Protein AF-A0A381V0P4-F1 (afdb_monomer)

Foldseek 3Di:
DDDDPLLVVLLVLLVVLPVDDDDDAQWKKFQQPQQPPDAAPHDGRIHGCHDPVVVQVRQVHPVSPSVGMTTRDDLVRLVVVCVVVVPDPVLLVVLVVVCVVVVHDSSSSSSVSSSVSSVVVVVVD

Sequence (125 aa):
VRFSESEINTVMKLRAAGLNWKPEPGQYVFDINGIMRAGSPFQAGIFLIHSTNTFEVMVGGLDELIENFVWLPTWEDCRSWLRNESASEDQVMEAWRSGESQGLSDRQVLYELMLKILEGRAAAE

Organism: NCBI:txid408172

Structure (mmCIF, N/CA/C/O backbone):
data_AF-A0A381V0P4-F1
#
_entry.id   AF-A0A381V0P4-F1
#
loop_
_atom_site.group_PDB
_atom_site.id
_atom_site.type_symbol
_atom_site.label_atom_id
_atom_site.label_alt_id
_atom_site.label_comp_id
_atom_site.label_asym_id
_atom_site.label_entity_id
_atom_site.label_seq_id
_atom_site.pdbx_PDB_ins_code
_atom_site.Cartn_x
_atom_site.Cartn_y
_atom_site.Cartn_z
_atom_site.occupancy
_atom_site.B_iso_or_equiv
_atom_site.auth_seq_id
_atom_site.auth_comp_id
_atom_site.auth_asym_id
_atom_site.auth_atom_id
_atom_site.pdbx_PDB_model_num
ATOM 1 N N . VAL A 1 1 ? 9.978 9.822 0.392 1.00 80.44 1 VAL A N 1
ATOM 2 C CA . VAL A 1 1 ? 9.227 8.895 1.272 1.00 80.44 1 VAL A CA 1
ATOM 3 C C . VAL A 1 1 ? 10.042 7.616 1.422 1.00 80.44 1 VAL A C 1
ATOM 5 O O . VAL A 1 1 ? 10.653 7.214 0.441 1.00 80.44 1 VAL A O 1
ATOM 8 N N . ARG A 1 2 ? 10.117 7.021 2.619 1.00 90.44 2 ARG A N 1
ATOM 9 C CA . ARG A 1 2 ? 10.695 5.680 2.841 1.00 90.44 2 ARG A CA 1
ATOM 10 C C . ARG A 1 2 ? 9.626 4.751 3.396 1.00 90.44 2 ARG A C 1
ATOM 12 O O . ARG A 1 2 ? 8.730 5.237 4.088 1.00 90.44 2 ARG A O 1
ATOM 19 N N . PHE A 1 3 ? 9.741 3.461 3.103 1.00 93.94 3 PHE A N 1
ATOM 20 C CA . PHE A 1 3 ? 8.841 2.421 3.594 1.00 93.94 3 PHE A CA 1
ATOM 21 C C . PHE A 1 3 ? 9.653 1.396 4.382 1.00 93.94 3 PHE A C 1
ATOM 23 O O . PHE A 1 3 ? 10.700 0.928 3.935 1.00 93.94 3 PHE A O 1
ATOM 30 N N . SER A 1 4 ? 9.197 1.091 5.587 1.00 94.75 4 SER A N 1
ATOM 31 C CA . SER A 1 4 ? 9.769 0.039 6.419 1.00 94.75 4 SER A CA 1
ATOM 32 C C . SER A 1 4 ? 9.447 -1.342 5.850 1.00 94.75 4 SER A C 1
ATOM 34 O O . SER A 1 4 ? 8.514 -1.515 5.068 1.00 94.75 4 SER A O 1
ATOM 36 N N . GLU A 1 5 ? 10.211 -2.348 6.268 1.00 94.44 5 GLU A N 1
ATOM 37 C CA . GLU A 1 5 ? 9.964 -3.736 5.870 1.00 94.44 5 GLU A CA 1
ATOM 38 C C . GLU A 1 5 ? 8.591 -4.235 6.346 1.00 94.44 5 GLU A C 1
ATOM 40 O O . GLU A 1 5 ? 7.896 -4.920 5.602 1.00 94.44 5 GLU A O 1
ATOM 45 N N . SER A 1 6 ? 8.153 -3.826 7.545 1.00 95.56 6 SER A N 1
ATOM 46 C CA . SER A 1 6 ? 6.806 -4.129 8.051 1.00 95.56 6 SER A CA 1
ATOM 47 C C . SER A 1 6 ? 5.717 -3.583 7.126 1.00 95.56 6 SER A C 1
ATOM 49 O O . SER A 1 6 ? 4.773 -4.294 6.797 1.00 95.56 6 SER A O 1
ATOM 51 N N . GLU A 1 7 ? 5.880 -2.346 6.652 1.00 96.44 7 GLU A N 1
ATOM 52 C CA . GLU A 1 7 ? 4.919 -1.711 5.749 1.00 96.44 7 GLU A CA 1
ATOM 53 C C . GLU A 1 7 ? 4.864 -2.440 4.403 1.00 96.44 7 GLU A C 1
ATO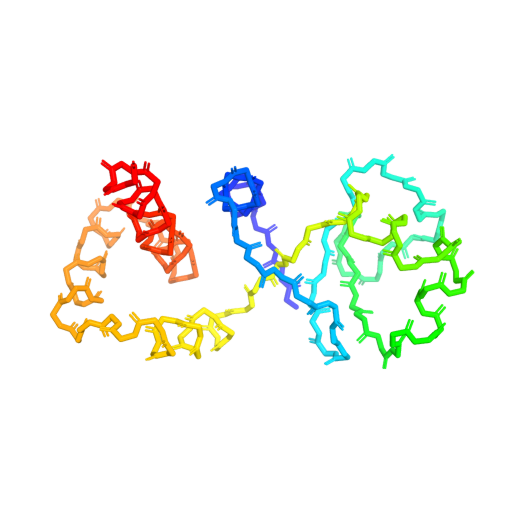M 55 O O . GLU A 1 7 ? 3.775 -2.685 3.887 1.00 96.44 7 GLU A O 1
ATOM 60 N N . ILE A 1 8 ? 6.023 -2.838 3.864 1.00 95.81 8 ILE A N 1
ATOM 61 C CA . ILE A 1 8 ? 6.111 -3.638 2.633 1.00 95.81 8 ILE A CA 1
ATOM 62 C C . ILE A 1 8 ? 5.425 -4.998 2.832 1.00 95.81 8 ILE A C 1
ATOM 64 O O . ILE A 1 8 ? 4.616 -5.411 2.007 1.00 95.81 8 ILE A O 1
ATOM 68 N N . ASN A 1 9 ? 5.675 -5.676 3.951 1.00 96.50 9 ASN A N 1
ATOM 69 C CA . ASN A 1 9 ? 5.038 -6.957 4.250 1.00 96.50 9 ASN A CA 1
ATOM 70 C C . ASN A 1 9 ? 3.512 -6.834 4.367 1.00 96.50 9 ASN A C 1
ATOM 72 O O . ASN A 1 9 ? 2.794 -7.701 3.868 1.00 96.50 9 ASN A O 1
ATOM 76 N N . THR A 1 10 ? 2.988 -5.767 4.977 1.00 97.31 10 THR A N 1
ATOM 77 C CA . THR A 1 10 ? 1.534 -5.575 5.065 1.00 97.31 10 THR A CA 1
ATOM 78 C C . THR A 1 10 ? 0.912 -5.257 3.707 1.00 97.31 10 THR A C 1
ATOM 80 O O . THR A 1 10 ? -0.140 -5.816 3.408 1.00 97.31 10 THR A O 1
ATOM 83 N N . VAL A 1 11 ? 1.544 -4.472 2.822 1.00 96.38 11 VAL A N 1
ATOM 84 C CA . VAL A 1 11 ? 0.974 -4.273 1.469 1.00 96.38 11 VAL A CA 1
ATOM 85 C C . VAL A 1 11 ? 0.963 -5.545 0.626 1.00 96.38 11 VAL A C 1
ATOM 87 O O . VAL A 1 11 ? 0.040 -5.731 -0.164 1.00 96.38 11 VAL A O 1
ATOM 90 N N . MET A 1 12 ? 1.907 -6.467 0.832 1.00 96.44 12 MET A N 1
ATOM 91 C CA . MET A 1 12 ? 1.828 -7.793 0.207 1.00 96.44 12 MET A CA 1
ATOM 92 C C . MET A 1 12 ? 0.581 -8.552 0.664 1.00 96.44 12 MET A C 1
ATOM 94 O O . MET A 1 12 ? -0.106 -9.161 -0.155 1.00 96.44 12 MET A O 1
ATOM 98 N N . LYS A 1 13 ? 0.249 -8.477 1.960 1.00 96.94 13 LYS A N 1
ATOM 99 C CA . LYS A 1 13 ? -0.991 -9.057 2.495 1.00 96.94 13 LYS A CA 1
ATOM 100 C C . LYS A 1 13 ? -2.224 -8.354 1.939 1.00 96.94 13 LYS A C 1
ATOM 102 O O . LYS A 1 13 ? -3.168 -9.033 1.565 1.00 96.94 13 LYS A O 1
ATOM 107 N N . LEU A 1 14 ? -2.203 -7.024 1.814 1.00 96.62 14 LEU A N 1
ATOM 108 C CA . LEU A 1 14 ? -3.292 -6.261 1.194 1.00 96.62 14 LEU A CA 1
ATOM 109 C C . LEU A 1 14 ? -3.549 -6.720 -0.245 1.00 96.62 14 LEU A C 1
ATOM 111 O O . LEU A 1 14 ? -4.695 -6.957 -0.620 1.00 96.62 14 LEU A O 1
ATOM 115 N N . ARG A 1 15 ? -2.486 -6.897 -1.040 1.00 94.56 15 ARG A N 1
ATOM 116 C CA . ARG A 1 15 ? -2.588 -7.445 -2.397 1.00 94.56 15 ARG A CA 1
ATOM 117 C C . ARG A 1 15 ? -3.211 -8.842 -2.386 1.00 94.56 15 ARG A C 1
ATOM 119 O O . ARG A 1 15 ? -4.126 -9.096 -3.161 1.00 94.56 15 ARG A O 1
ATOM 126 N N . ALA A 1 16 ? -2.743 -9.725 -1.504 1.00 93.94 16 ALA A N 1
ATOM 127 C CA . ALA A 1 16 ? -3.282 -11.079 -1.371 1.00 93.94 16 ALA A CA 1
ATOM 128 C C . ALA A 1 16 ? -4.753 -11.097 -0.912 1.00 93.94 16 ALA A C 1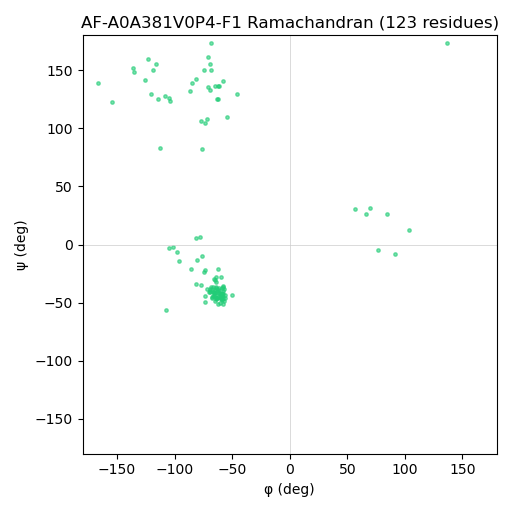
ATOM 130 O O . ALA A 1 16 ? -5.514 -11.956 -1.345 1.00 93.94 16 ALA A O 1
ATOM 131 N N . ALA A 1 17 ? -5.164 -10.123 -0.097 1.00 94.88 17 ALA A N 1
ATOM 132 C CA . ALA A 1 17 ? -6.542 -9.919 0.347 1.00 94.88 17 ALA A CA 1
ATOM 133 C C . ALA A 1 17 ? -7.438 -9.249 -0.716 1.00 94.88 17 ALA A C 1
ATOM 135 O O . ALA A 1 17 ? -8.582 -8.906 -0.433 1.00 94.88 17 ALA A O 1
ATOM 136 N N . GLY A 1 18 ? -6.933 -9.046 -1.938 1.00 92.81 18 GLY A N 1
ATOM 137 C CA . GLY A 1 18 ? -7.721 -8.528 -3.053 1.00 92.81 18 GLY A CA 1
ATOM 138 C C . GLY A 1 18 ? -7.826 -7.005 -3.102 1.00 92.81 18 GLY A C 1
ATOM 139 O O . GLY A 1 18 ? -8.793 -6.487 -3.662 1.00 92.81 18 GLY A O 1
ATOM 140 N N . LEU A 1 19 ? -6.854 -6.266 -2.546 1.00 93.44 19 LEU A N 1
ATOM 141 C CA . LEU A 1 19 ? -6.785 -4.814 -2.733 1.00 93.44 19 LEU A CA 1
ATOM 142 C C . LEU A 1 19 ? -6.788 -4.485 -4.234 1.00 93.44 19 LEU A C 1
ATOM 144 O O . LEU A 1 19 ? -5.810 -4.726 -4.942 1.00 93.44 19 LEU A O 1
ATOM 148 N N . ASN A 1 20 ? -7.894 -3.911 -4.706 1.00 88.31 20 ASN A N 1
ATOM 149 C CA . ASN A 1 20 ? -8.086 -3.562 -6.109 1.00 88.31 20 ASN A CA 1
ATOM 150 C C . ASN A 1 20 ? -7.298 -2.294 -6.464 1.00 88.31 20 ASN A C 1
ATOM 152 O O . ASN A 1 20 ? -7.829 -1.181 -6.455 1.00 88.31 20 ASN A O 1
ATOM 156 N N . TRP A 1 21 ? -6.009 -2.469 -6.730 1.00 91.75 21 TRP A N 1
ATOM 157 C CA . TRP A 1 21 ? -5.117 -1.399 -7.147 1.00 91.75 21 TRP A CA 1
ATOM 158 C C . TRP A 1 21 ? -5.163 -1.194 -8.664 1.00 91.75 21 TRP A C 1
ATOM 160 O O . TRP A 1 21 ? -5.034 -2.137 -9.441 1.00 91.75 21 TRP A O 1
ATOM 170 N N . LYS A 1 22 ? -5.296 0.069 -9.079 1.00 91.44 22 LYS A N 1
ATOM 171 C CA . LYS A 1 22 ? -5.096 0.510 -10.460 1.00 91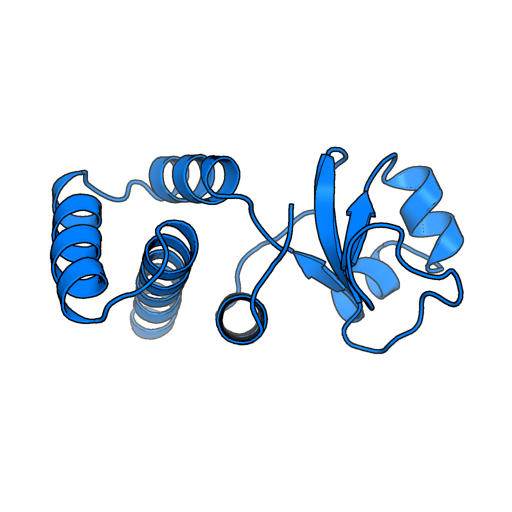.44 22 LYS A CA 1
ATOM 172 C C . LYS A 1 22 ? -3.880 1.443 -10.510 1.00 91.44 22 LYS A C 1
ATOM 174 O O . LYS A 1 22 ? -3.876 2.421 -9.760 1.00 91.44 22 LYS A O 1
ATOM 179 N N . PRO A 1 23 ? -2.874 1.161 -11.356 1.00 92.50 23 PRO A N 1
ATOM 180 C CA . PRO A 1 23 ? -1.695 2.003 -11.491 1.00 92.50 23 PRO A CA 1
ATOM 181 C C . PRO A 1 23 ? -2.061 3.400 -11.987 1.00 92.50 23 PRO A C 1
ATOM 183 O O . PRO A 1 23 ? -2.665 3.552 -13.048 1.00 92.50 23 PRO A O 1
ATOM 186 N N . GLU A 1 24 ? -1.654 4.423 -11.241 1.00 93.56 24 GLU A N 1
ATOM 187 C CA . GLU A 1 24 ? -1.866 5.828 -11.587 1.00 93.56 24 GLU A CA 1
ATOM 188 C C . GLU A 1 24 ? -0.595 6.658 -11.346 1.00 93.56 24 GLU A C 1
ATOM 190 O O . GLU A 1 24 ? 0.214 6.327 -10.470 1.00 93.56 24 GLU A O 1
ATOM 195 N N . PRO A 1 25 ? -0.392 7.758 -12.098 1.00 93.88 25 PRO A N 1
ATOM 196 C CA . PRO A 1 25 ? 0.717 8.665 -11.844 1.00 93.88 25 PRO A CA 1
ATOM 197 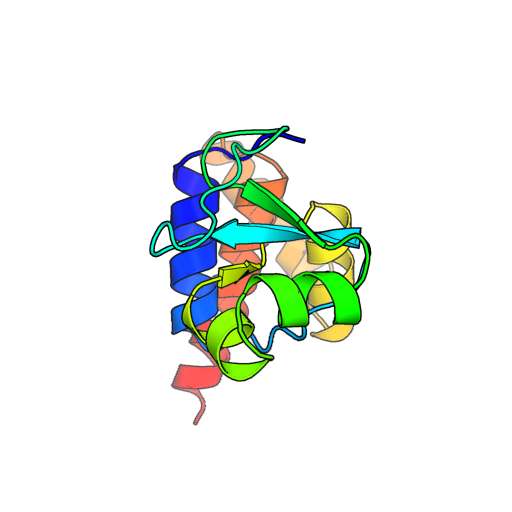C C . PRO A 1 25 ? 0.685 9.230 -10.417 1.00 93.88 25 PRO A C 1
ATOM 199 O O . PRO A 1 25 ? -0.368 9.585 -9.899 1.00 93.88 25 PRO A O 1
ATOM 202 N N . GLY A 1 26 ? 1.856 9.350 -9.794 1.00 93.44 26 GLY A N 1
ATOM 203 C CA . GLY A 1 26 ? 2.017 9.826 -8.418 1.00 93.44 26 GLY A CA 1
ATOM 204 C C . GLY A 1 26 ? 2.009 8.724 -7.356 1.00 93.44 26 GLY A C 1
ATOM 205 O O . GLY A 1 26 ? 2.345 9.001 -6.208 1.00 93.44 26 GLY A O 1
ATOM 206 N N . GLN A 1 27 ? 1.704 7.476 -7.720 1.00 95.31 27 GLN A N 1
ATOM 207 C CA . GLN A 1 27 ? 1.713 6.351 -6.786 1.00 95.31 27 GLN A CA 1
ATOM 208 C C . GLN A 1 27 ? 3.108 5.740 -6.626 1.00 95.31 27 GLN A C 1
ATOM 210 O O . GLN A 1 27 ? 3.839 5.537 -7.603 1.00 95.31 27 GLN A O 1
ATOM 215 N N . TYR A 1 28 ? 3.460 5.393 -5.387 1.00 95.75 28 TYR A N 1
ATOM 216 C CA . TYR A 1 28 ? 4.629 4.565 -5.109 1.00 95.75 28 TYR A CA 1
ATOM 217 C C . TYR A 1 28 ? 4.295 3.090 -5.314 1.00 95.75 28 TYR A C 1
ATOM 219 O O . TYR A 1 28 ? 3.209 2.636 -4.957 1.00 95.75 28 TYR A O 1
ATOM 227 N N . VAL A 1 29 ? 5.246 2.335 -5.852 1.00 95.25 29 VAL A N 1
ATOM 228 C CA . VAL A 1 29 ? 5.123 0.894 -6.074 1.00 95.25 29 VAL A CA 1
ATOM 229 C C . VAL A 1 29 ? 6.381 0.170 -5.630 1.00 95.25 29 VAL A C 1
ATOM 231 O O . VAL A 1 29 ? 7.479 0.720 -5.721 1.00 95.25 29 VAL A O 1
ATOM 234 N N . PHE A 1 30 ? 6.226 -1.060 -5.159 1.00 95.38 30 PHE A N 1
ATOM 235 C CA . PHE A 1 30 ? 7.326 -1.970 -4.873 1.00 95.38 30 PHE A CA 1
ATOM 236 C C . PHE A 1 30 ? 7.411 -3.033 -5.965 1.00 95.38 30 PHE A C 1
ATOM 238 O O . PHE A 1 30 ? 6.419 -3.701 -6.246 1.00 95.38 30 PHE A O 1
ATOM 245 N N . ASP A 1 31 ? 8.587 -3.164 -6.568 1.00 94.56 31 ASP A N 1
ATOM 246 C CA . ASP A 1 31 ? 8.950 -4.232 -7.493 1.00 94.56 31 ASP A CA 1
ATOM 247 C C . ASP A 1 31 ? 9.253 -5.504 -6.704 1.00 94.56 31 ASP A C 1
ATOM 249 O O . ASP A 1 31 ? 10.279 -5.618 -6.031 1.00 94.56 31 ASP A O 1
ATOM 253 N N . ILE A 1 32 ? 8.329 -6.451 -6.773 1.00 93.44 32 ILE A N 1
ATOM 254 C CA . ILE A 1 32 ? 8.340 -7.668 -5.965 1.00 93.44 32 ILE A CA 1
ATOM 255 C C . ILE A 1 32 ? 9.345 -8.677 -6.515 1.00 93.44 32 ILE A C 1
ATOM 257 O O . ILE A 1 32 ? 9.976 -9.407 -5.752 1.00 93.44 32 ILE A O 1
ATOM 261 N N . ASN A 1 33 ? 9.491 -8.704 -7.840 1.00 90.69 33 ASN A N 1
ATOM 262 C CA . ASN A 1 33 ? 10.292 -9.693 -8.557 1.00 90.69 33 ASN A CA 1
ATOM 263 C C . ASN A 1 33 ? 11.626 -9.124 -9.067 1.00 90.69 33 ASN A C 1
ATOM 265 O O . ASN A 1 33 ? 12.438 -9.864 -9.622 1.00 90.69 33 ASN A O 1
ATOM 269 N N . GLY A 1 34 ? 11.882 -7.829 -8.864 1.00 90.00 34 GLY A N 1
ATOM 270 C CA . GLY A 1 34 ? 13.127 -7.17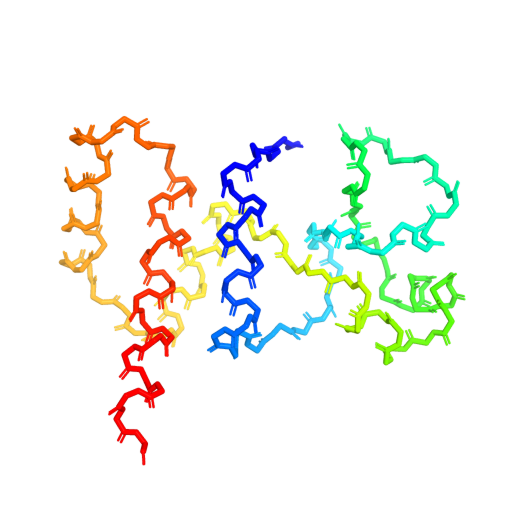0 -9.256 1.00 90.00 34 GLY A CA 1
ATOM 271 C C . GLY A 1 34 ? 13.286 -7.041 -10.772 1.00 90.00 34 GLY A C 1
ATOM 272 O O . GLY A 1 34 ? 14.408 -7.108 -11.281 1.00 90.00 34 GLY A O 1
ATOM 273 N N . ILE A 1 35 ? 12.181 -6.908 -11.508 1.00 89.38 35 ILE A N 1
ATOM 274 C CA . ILE A 1 35 ? 12.205 -6.822 -12.973 1.00 89.38 35 ILE A CA 1
ATOM 275 C C . ILE A 1 35 ? 12.708 -5.458 -13.472 1.00 89.38 35 ILE A C 1
ATOM 277 O O . ILE A 1 35 ? 13.267 -5.363 -14.571 1.00 89.38 35 ILE A O 1
ATOM 281 N N . MET A 1 36 ? 12.592 -4.405 -12.656 1.00 84.75 36 MET A N 1
ATOM 282 C CA . MET A 1 36 ? 13.202 -3.104 -12.916 1.00 84.75 36 MET A CA 1
ATOM 283 C C . MET A 1 36 ? 14.717 -3.184 -12.730 1.00 84.75 36 MET A C 1
ATOM 285 O O . MET A 1 36 ? 15.253 -3.206 -11.625 1.00 84.75 36 MET A O 1
ATOM 289 N N . ARG A 1 37 ? 15.434 -3.134 -13.854 1.00 77.81 37 ARG A N 1
ATOM 290 C CA . ARG A 1 37 ? 16.906 -3.091 -13.864 1.00 77.81 37 ARG A CA 1
ATOM 291 C C . ARG A 1 37 ? 17.475 -1.738 -13.440 1.00 77.81 37 ARG A C 1
ATOM 293 O O . ARG A 1 37 ? 18.642 -1.656 -13.062 1.00 77.81 37 ARG A O 1
ATOM 300 N N . ALA A 1 38 ? 16.685 -0.671 -13.553 1.00 78.25 38 ALA A N 1
ATOM 301 C CA . ALA A 1 38 ? 17.094 0.654 -13.114 1.00 78.25 38 ALA A CA 1
ATOM 302 C C . ALA A 1 38 ? 17.140 0.706 -11.581 1.00 78.25 38 ALA A C 1
ATOM 304 O O . ALA A 1 38 ? 16.223 0.246 -10.904 1.00 78.25 38 ALA A O 1
ATOM 305 N N . GLY A 1 39 ? 18.199 1.295 -11.022 1.00 75.75 39 GLY A N 1
ATOM 306 C CA . GLY A 1 39 ? 18.275 1.520 -9.580 1.00 75.75 39 GLY A CA 1
ATOM 307 C C . GLY A 1 39 ? 17.156 2.454 -9.112 1.00 75.75 39 GLY A C 1
ATOM 308 O O . GLY A 1 39 ? 16.886 3.472 -9.750 1.00 75.75 39 GLY A O 1
ATOM 309 N N . SER A 1 40 ? 16.517 2.125 -7.988 1.00 81.69 40 SER A N 1
ATOM 310 C CA . SER A 1 40 ? 15.517 3.015 -7.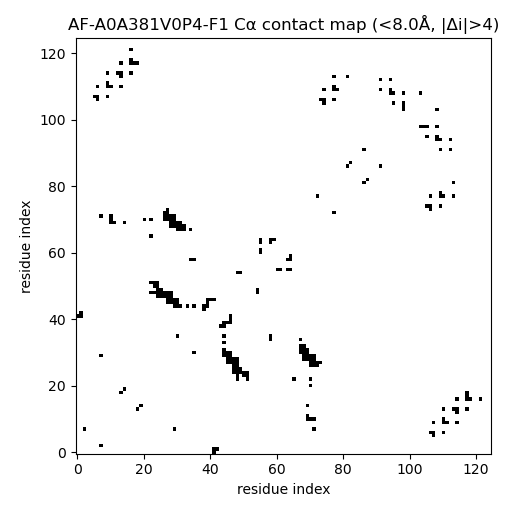398 1.00 81.69 40 SER A CA 1
ATOM 311 C C . SER A 1 40 ? 16.170 4.287 -6.834 1.00 81.69 40 SER A C 1
ATOM 313 O O . SER A 1 40 ? 17.124 4.185 -6.056 1.00 81.69 40 SER A O 1
ATOM 315 N N . PRO A 1 41 ? 15.615 5.479 -7.125 1.00 80.62 41 PRO A N 1
ATOM 316 C CA . PRO A 1 41 ? 16.091 6.735 -6.553 1.00 80.62 41 PRO A CA 1
ATOM 317 C C . PRO A 1 41 ? 15.660 6.955 -5.089 1.00 80.62 41 PRO A C 1
ATOM 319 O O . PRO A 1 41 ? 16.133 7.898 -4.458 1.00 80.62 41 PRO A O 1
ATOM 322 N N . PHE A 1 42 ? 14.763 6.127 -4.535 1.00 80.88 42 PHE A N 1
ATOM 323 C CA . PHE A 1 42 ? 14.197 6.313 -3.189 1.00 80.88 42 PHE A CA 1
ATOM 324 C C . PHE A 1 42 ? 14.737 5.293 -2.180 1.00 80.88 42 PHE A C 1
ATOM 326 O O . PHE A 1 42 ? 15.244 5.651 -1.113 1.00 80.88 42 PHE A O 1
ATOM 333 N N . GLN A 1 43 ? 14.570 4.016 -2.514 1.00 89.38 43 GLN A N 1
ATOM 334 C CA . GLN A 1 43 ? 14.859 2.839 -1.701 1.00 89.38 43 GLN A CA 1
ATOM 335 C C . GLN A 1 43 ? 14.815 1.631 -2.637 1.00 89.38 43 GLN A C 1
ATOM 337 O O . GLN A 1 43 ? 13.933 1.568 -3.485 1.00 89.38 43 GLN A O 1
ATOM 342 N N . ALA A 1 44 ? 15.734 0.675 -2.490 1.00 89.12 44 ALA A N 1
ATOM 343 C CA . ALA A 1 44 ? 15.810 -0.492 -3.371 1.00 89.12 44 ALA A CA 1
ATOM 344 C C . ALA A 1 44 ? 14.429 -1.137 -3.620 1.00 89.12 44 ALA A C 1
ATOM 346 O O . ALA A 1 44 ? 13.679 -1.380 -2.675 1.00 89.12 44 ALA A O 1
ATOM 347 N N . GLY A 1 45 ? 14.096 -1.357 -4.896 1.00 91.75 45 GLY A N 1
ATOM 348 C CA . GLY A 1 45 ? 12.816 -1.926 -5.330 1.00 91.75 45 GLY A CA 1
ATOM 349 C C . GLY A 1 45 ? 11.612 -0.976 -5.299 1.00 91.75 45 GLY A C 1
ATOM 350 O O . GLY A 1 45 ? 10.548 -1.370 -5.747 1.00 91.75 45 GLY A O 1
ATOM 351 N N . ILE A 1 46 ? 11.730 0.263 -4.809 1.00 93.94 46 ILE A N 1
ATOM 352 C CA . ILE A 1 46 ? 10.590 1.191 -4.702 1.00 93.94 46 ILE A CA 1
ATOM 353 C C . ILE A 1 46 ? 10.641 2.251 -5.796 1.00 93.94 46 ILE A C 1
ATOM 355 O O . ILE A 1 46 ? 11.596 3.017 -5.872 1.00 93.94 46 ILE A O 1
ATOM 359 N N . PHE A 1 47 ? 9.597 2.374 -6.603 1.00 93.75 47 PHE A N 1
ATOM 360 C CA . PHE A 1 47 ? 9.532 3.325 -7.711 1.00 93.75 47 PHE A CA 1
ATOM 361 C C . PHE A 1 47 ? 8.325 4.249 -7.574 1.00 93.75 47 PHE A C 1
ATOM 363 O O . PHE A 1 47 ? 7.376 3.948 -6.857 1.00 93.75 47 PHE A O 1
ATOM 370 N N . LEU A 1 48 ? 8.378 5.394 -8.253 1.00 93.25 48 LEU A N 1
ATOM 371 C CA . LEU A 1 48 ? 7.252 6.311 -8.395 1.00 93.25 48 LEU A CA 1
ATOM 372 C C . LEU A 1 48 ? 6.752 6.223 -9.836 1.00 93.25 48 LEU A C 1
ATOM 374 O O . LEU A 1 48 ? 7.541 6.378 -10.774 1.00 93.25 48 LEU A O 1
ATOM 378 N N . ILE A 1 49 ? 5.455 6.000 -10.023 1.00 92.81 49 ILE A N 1
ATOM 379 C CA . ILE A 1 49 ? 4.850 6.040 -11.353 1.00 92.81 49 ILE A CA 1
ATOM 380 C C . ILE A 1 49 ? 4.770 7.507 -11.779 1.00 92.81 49 ILE A C 1
ATOM 382 O O . ILE A 1 49 ? 3.932 8.263 -11.303 1.00 92.81 49 ILE A O 1
ATOM 386 N N . HIS A 1 50 ? 5.652 7.940 -12.676 1.00 89.62 50 HIS A N 1
ATOM 387 C CA . HIS A 1 50 ? 5.603 9.302 -13.228 1.00 89.62 50 HIS A CA 1
ATOM 388 C C . HIS A 1 50 ? 4.589 9.440 -14.370 1.00 89.62 50 HIS A C 1
ATOM 390 O O . HIS A 1 50 ? 3.975 10.486 -14.549 1.00 89.62 50 HIS A O 1
ATOM 396 N N . SER A 1 51 ? 4.441 8.379 -15.155 1.00 89.62 51 SER A N 1
ATOM 397 C CA . SER A 1 51 ? 3.527 8.263 -16.286 1.00 89.62 51 SER A CA 1
ATOM 398 C C . SER A 1 51 ? 3.241 6.782 -16.453 1.00 89.62 51 SER A C 1
ATOM 400 O O . SER A 1 51 ? 4.191 6.013 -16.609 1.00 89.62 51 SER A O 1
ATOM 402 N N . THR A 1 52 ? 1.971 6.382 -16.402 1.00 85.81 52 THR A N 1
ATOM 403 C CA . THR A 1 52 ? 1.570 4.978 -16.571 1.00 85.81 52 THR A CA 1
ATOM 404 C C . THR A 1 52 ? 2.062 4.449 -17.908 1.00 85.81 52 THR A C 1
ATOM 406 O O . THR A 1 52 ? 2.817 3.490 -17.913 1.00 85.81 52 THR A O 1
ATOM 409 N N . ASN A 1 53 ? 1.832 5.182 -19.000 1.00 87.06 53 ASN A N 1
ATOM 410 C CA . ASN A 1 53 ? 2.265 4.774 -20.337 1.00 87.06 53 ASN A CA 1
ATOM 411 C C . ASN A 1 53 ? 3.781 4.520 -20.427 1.00 87.06 53 ASN A C 1
ATOM 413 O O . ASN A 1 53 ? 4.225 3.536 -21.011 1.00 87.06 53 ASN A O 1
ATOM 417 N N . THR A 1 54 ? 4.603 5.391 -19.831 1.00 85.31 54 THR A N 1
ATOM 418 C CA . THR A 1 54 ? 6.061 5.184 -19.818 1.00 85.31 54 THR A CA 1
ATOM 419 C C . THR A 1 54 ? 6.441 3.995 -18.940 1.00 85.31 54 THR A C 1
ATOM 421 O O . THR A 1 54 ? 7.326 3.224 -19.300 1.00 85.31 54 THR A O 1
ATOM 424 N N . PHE A 1 55 ? 5.784 3.845 -17.789 1.00 84.56 55 PHE A N 1
ATOM 425 C CA . PHE A 1 55 ? 6.048 2.765 -16.844 1.00 84.56 55 PHE A CA 1
ATOM 426 C C . PHE A 1 55 ? 5.660 1.399 -17.423 1.00 84.56 55 PHE A C 1
ATOM 428 O O . PHE A 1 55 ? 6.457 0.470 -17.372 1.00 84.56 55 PHE A O 1
ATOM 435 N N . GLU A 1 56 ? 4.498 1.308 -18.066 1.00 86.81 56 GLU A N 1
ATOM 436 C CA . GLU A 1 56 ? 4.008 0.130 -18.783 1.00 86.81 56 GLU A CA 1
ATOM 437 C C . GLU A 1 56 ? 4.969 -0.275 -19.904 1.00 86.81 56 GLU A C 1
ATOM 439 O O . GLU A 1 56 ? 5.359 -1.436 -19.981 1.00 86.81 56 GLU A O 1
ATOM 444 N N . VAL A 1 57 ? 5.435 0.673 -20.729 1.00 87.69 57 VAL A N 1
ATOM 445 C CA . VAL A 1 57 ? 6.424 0.386 -21.788 1.00 87.69 57 VAL A CA 1
ATOM 446 C C . VAL A 1 57 ? 7.742 -0.138 -21.212 1.00 87.69 57 VAL A C 1
ATOM 448 O O . VAL A 1 57 ? 8.342 -1.038 -21.794 1.00 87.69 57 VAL A O 1
ATOM 451 N N . MET A 1 58 ? 8.204 0.400 -20.078 1.00 85.88 58 MET A N 1
ATOM 452 C CA . MET A 1 58 ? 9.435 -0.068 -19.426 1.00 85.88 58 MET A CA 1
ATOM 453 C C . MET A 1 58 ? 9.301 -1.479 -18.848 1.00 85.88 58 MET A C 1
ATOM 455 O O . MET A 1 58 ? 10.267 -2.238 -18.873 1.00 85.88 58 MET A O 1
ATOM 459 N N . VAL A 1 59 ? 8.126 -1.804 -18.311 1.00 87.44 59 VAL A N 1
ATOM 460 C CA . VAL A 1 59 ? 7.844 -3.073 -17.629 1.00 87.44 59 VAL A CA 1
ATOM 461 C C . VAL A 1 59 ? 7.421 -4.175 -18.608 1.00 87.44 59 VAL A C 1
ATOM 463 O O . VAL A 1 59 ? 7.606 -5.350 -18.315 1.00 87.44 59 VAL A O 1
ATOM 466 N N . GLY A 1 60 ? 6.944 -3.813 -19.802 1.00 89.00 60 GLY A N 1
ATOM 467 C CA . GLY A 1 60 ? 6.522 -4.761 -20.838 1.00 89.00 60 GLY A CA 1
ATOM 468 C C . GLY A 1 60 ? 5.006 -4.918 -20.972 1.00 89.00 60 GLY A C 1
ATOM 469 O O . GLY A 1 60 ? 4.556 -5.819 -21.673 1.00 89.00 60 GLY A O 1
ATOM 470 N N . GLY A 1 61 ? 4.221 -4.035 -20.351 1.00 90.19 61 GLY A N 1
ATOM 471 C CA . GLY A 1 61 ? 2.761 -4.015 -20.424 1.00 90.19 61 GLY A CA 1
ATOM 472 C C . GLY A 1 61 ? 2.089 -3.765 -19.074 1.00 90.19 61 GLY A C 1
ATOM 473 O O . GLY A 1 61 ? 2.746 -3.711 -18.033 1.00 90.19 61 GLY A O 1
ATOM 474 N N . LEU A 1 62 ? 0.763 -3.608 -19.106 1.00 88.88 62 LEU A N 1
ATOM 475 C CA . LEU A 1 62 ? -0.055 -3.429 -17.905 1.00 88.88 62 LEU A CA 1
ATOM 476 C C . LEU A 1 62 ? -0.132 -4.710 -17.067 1.00 88.88 62 LEU A C 1
ATOM 478 O O . LEU A 1 62 ? -0.049 -4.632 -15.846 1.00 88.88 62 LEU A O 1
ATOM 482 N N . ASP A 1 63 ? -0.263 -5.875 -17.704 1.00 90.44 63 ASP A N 1
ATOM 483 C CA . ASP A 1 63 ? -0.327 -7.161 -17.000 1.00 90.44 63 ASP A CA 1
ATOM 484 C C . ASP A 1 63 ? 0.954 -7.402 -16.190 1.00 90.44 63 ASP A C 1
ATOM 486 O O . ASP A 1 63 ? 0.890 -7.559 -14.973 1.00 90.44 63 ASP A O 1
ATOM 490 N N . GLU A 1 64 ? 2.125 -7.243 -16.816 1.00 91.69 64 GLU A N 1
ATOM 491 C CA . GLU A 1 64 ? 3.422 -7.330 -16.133 1.00 91.69 64 GLU A CA 1
ATOM 492 C C . GLU A 1 64 ? 3.542 -6.324 -14.976 1.00 91.69 64 GLU A C 1
ATOM 494 O O . GLU A 1 64 ? 4.127 -6.633 -13.936 1.00 91.69 64 GLU A O 1
ATOM 499 N N . LEU A 1 65 ? 2.968 -5.125 -15.118 1.00 90.50 65 LEU A N 1
ATOM 500 C CA . LEU A 1 65 ? 2.942 -4.129 -14.050 1.00 90.50 65 LEU A CA 1
ATOM 501 C C . LEU A 1 65 ? 2.107 -4.603 -12.854 1.00 90.50 65 LEU A C 1
ATOM 503 O O . LEU A 1 65 ? 2.575 -4.544 -11.719 1.00 90.50 65 LEU A O 1
ATOM 507 N N . ILE A 1 66 ? 0.894 -5.094 -13.092 1.00 90.88 66 ILE A N 1
ATOM 508 C CA . ILE A 1 66 ? 0.006 -5.599 -12.036 1.00 90.88 66 ILE A CA 1
ATOM 509 C C . ILE A 1 66 ? 0.571 -6.868 -11.390 1.00 90.88 66 ILE A C 1
ATOM 511 O O .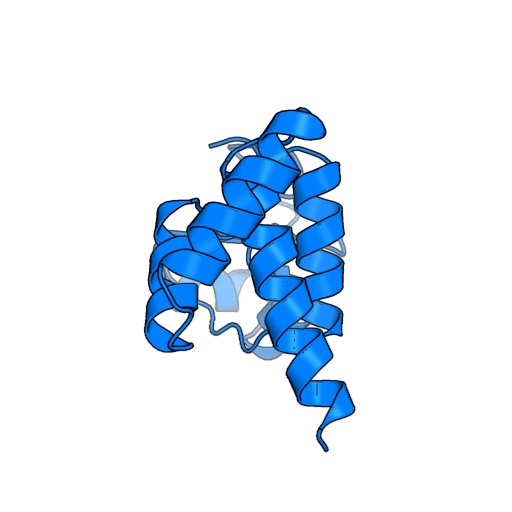 ILE A 1 66 ? 0.428 -7.070 -10.183 1.00 90.88 66 ILE A O 1
ATOM 515 N N . GLU A 1 67 ? 1.215 -7.733 -12.171 1.00 91.44 67 GLU A N 1
ATOM 516 C CA . GLU A 1 67 ? 1.762 -9.000 -11.697 1.00 91.44 67 GLU A CA 1
ATOM 517 C C . GLU A 1 67 ? 3.022 -8.804 -10.849 1.00 91.44 67 GLU A C 1
ATOM 519 O O . GLU A 1 67 ? 3.132 -9.396 -9.768 1.00 91.44 67 GLU A O 1
ATOM 524 N N . ASN A 1 68 ? 3.940 -7.938 -11.279 1.00 92.75 68 ASN A N 1
ATOM 525 C CA . ASN A 1 68 ? 5.259 -7.807 -10.660 1.00 92.75 68 ASN A CA 1
ATOM 526 C C . ASN A 1 68 ? 5.363 -6.684 -9.626 1.00 92.75 68 ASN A C 1
ATOM 528 O O . ASN A 1 68 ? 6.327 -6.667 -8.859 1.00 92.75 68 ASN A O 1
ATOM 532 N N . PHE A 1 69 ? 4.396 -5.766 -9.569 1.00 94.38 69 PHE A N 1
ATOM 533 C CA . PHE A 1 69 ? 4.423 -4.655 -8.623 1.00 94.38 69 PHE A CA 1
ATOM 534 C C . PHE A 1 69 ? 3.275 -4.715 -7.620 1.00 94.38 69 PHE A C 1
ATOM 536 O O . PHE A 1 69 ? 2.218 -5.297 -7.854 1.00 94.38 69 PHE A O 1
ATOM 543 N N . VAL A 1 70 ? 3.493 -4.088 -6.468 1.00 95.69 70 VAL A N 1
ATOM 544 C CA . VAL A 1 70 ? 2.441 -3.802 -5.491 1.00 95.69 70 VAL A CA 1
ATOM 545 C C . VAL A 1 70 ? 2.432 -2.319 -5.170 1.00 95.69 70 VAL A C 1
ATOM 547 O O . VAL A 1 70 ? 3.480 -1.684 -5.056 1.00 95.69 70 VAL A O 1
ATOM 550 N N . TRP A 1 71 ? 1.239 -1.763 -5.010 1.00 96.81 71 TRP A N 1
ATOM 551 C CA . TRP A 1 71 ? 1.067 -0.393 -4.560 1.00 96.81 71 TRP A CA 1
ATOM 552 C C . TRP A 1 71 ? 1.575 -0.194 -3.132 1.00 96.81 71 TRP A C 1
ATOM 554 O O . TRP A 1 71 ? 1.290 -0.986 -2.235 1.00 96.81 71 TRP A O 1
ATOM 564 N N . LEU A 1 72 ? 2.291 0.906 -2.921 1.00 96.50 72 LEU A N 1
ATOM 565 C CA . LEU A 1 72 ? 2.743 1.387 -1.623 1.00 96.50 72 LEU A CA 1
ATOM 566 C C . LEU A 1 72 ? 2.025 2.705 -1.292 1.00 96.50 72 LEU A C 1
ATOM 568 O O . LEU A 1 72 ? 2.581 3.782 -1.537 1.00 96.50 72 LEU A O 1
ATOM 572 N N . PRO A 1 73 ? 0.793 2.654 -0.757 1.00 96.56 73 PRO A N 1
ATOM 573 C CA . PRO A 1 73 ? 0.036 3.860 -0.472 1.00 96.56 73 PRO A CA 1
ATOM 574 C C . PRO A 1 73 ? 0.738 4.755 0.556 1.00 96.56 73 PRO A C 1
ATOM 576 O O . PRO A 1 73 ? 1.233 4.321 1.594 1.00 96.56 73 PRO A O 1
ATOM 579 N N . THR A 1 74 ? 0.759 6.057 0.303 1.00 95.62 74 THR A N 1
ATOM 580 C CA . THR A 1 74 ? 1.112 7.037 1.333 1.00 95.62 74 THR A CA 1
ATOM 581 C C . THR A 1 74 ? 0.031 7.097 2.418 1.00 95.62 74 THR A C 1
ATOM 583 O O . THR A 1 74 ? -1.038 6.498 2.304 1.00 95.62 74 THR A O 1
ATOM 586 N N . TRP A 1 75 ? 0.285 7.845 3.494 1.00 94.81 75 TRP A N 1
ATOM 587 C CA . TRP A 1 75 ? -0.739 8.082 4.515 1.00 94.81 75 TRP A CA 1
ATOM 588 C C . TRP A 1 75 ? -2.006 8.731 3.922 1.00 94.81 75 TRP A C 1
ATOM 590 O O . TRP A 1 75 ? -3.122 8.333 4.258 1.00 94.81 75 TRP A O 1
ATOM 600 N N . GLU A 1 76 ? -1.842 9.683 2.998 1.00 94.06 76 GLU A N 1
ATOM 601 C CA . GLU A 1 76 ? -2.956 10.369 2.331 1.00 94.06 76 GLU A CA 1
ATOM 602 C C . GLU A 1 76 ? -3.750 9.412 1.436 1.00 94.06 76 GLU A C 1
ATOM 604 O O . GLU A 1 76 ? -4.984 9.412 1.476 1.00 94.06 76 GLU A O 1
ATOM 609 N N . ASP A 1 77 ? -3.054 8.536 0.706 1.00 95.56 77 ASP A N 1
ATOM 610 C CA . ASP A 1 77 ? -3.676 7.490 -0.109 1.00 95.56 77 ASP A CA 1
ATOM 611 C C . ASP A 1 77 ? -4.527 6.543 0.743 1.00 95.56 77 ASP A C 1
ATOM 613 O O . ASP A 1 77 ? -5.685 6.280 0.414 1.00 95.56 77 ASP A O 1
ATOM 617 N N . CYS A 1 78 ? -3.988 6.085 1.879 1.00 95.69 78 CYS A N 1
ATOM 618 C CA . CYS A 1 78 ? -4.710 5.214 2.807 1.00 95.69 78 CYS A CA 1
ATOM 619 C C . CYS A 1 78 ? -5.987 5.880 3.321 1.00 95.69 78 CYS A C 1
ATOM 621 O O . CYS A 1 78 ? -7.053 5.270 3.341 1.00 95.69 78 CYS A O 1
ATOM 623 N N . ARG A 1 79 ? -5.900 7.153 3.728 1.00 94.31 79 ARG A N 1
ATOM 624 C CA . ARG A 1 79 ? -7.056 7.926 4.207 1.00 94.31 79 ARG A CA 1
ATOM 625 C C . ARG A 1 79 ? -8.107 8.099 3.117 1.00 94.31 79 ARG A C 1
ATOM 627 O O . ARG A 1 79 ? -9.299 7.991 3.400 1.00 94.31 79 ARG A O 1
ATOM 634 N N . SER A 1 80 ? -7.674 8.367 1.887 1.00 93.88 80 SER A N 1
ATOM 635 C CA . SER A 1 80 ? -8.567 8.482 0.735 1.00 93.88 80 SER A CA 1
ATOM 636 C C . SER A 1 80 ? -9.287 7.162 0.455 1.00 93.88 80 SER A C 1
ATOM 638 O O . SER A 1 80 ? -10.509 7.150 0.308 1.00 93.88 80 SER A O 1
ATOM 64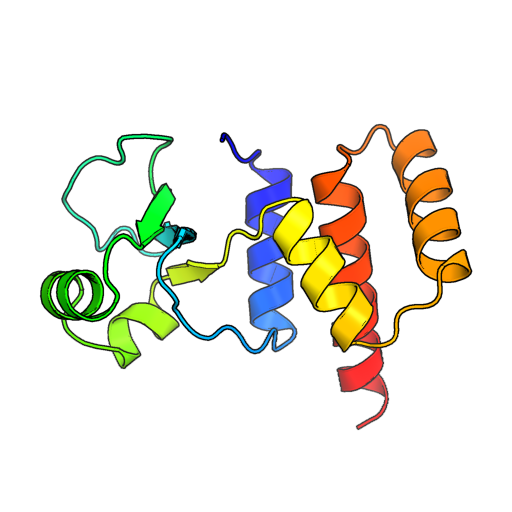0 N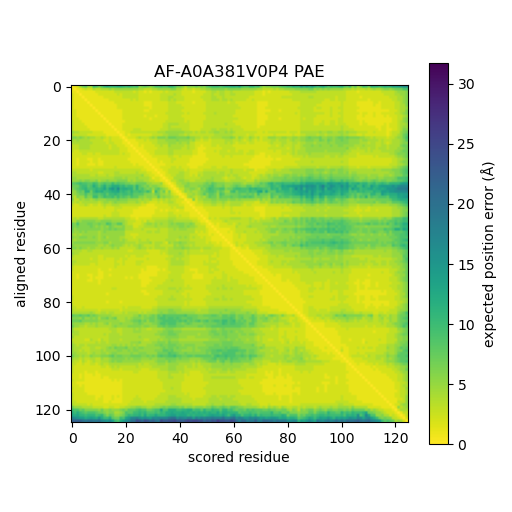 N . TRP A 1 81 ? -8.548 6.049 0.470 1.00 94.88 81 TRP A N 1
ATOM 641 C CA . TRP A 1 81 ? -9.094 4.708 0.280 1.00 94.88 81 TRP A CA 1
ATOM 642 C C . TRP A 1 81 ? -10.098 4.341 1.380 1.00 94.88 81 TRP A C 1
ATOM 644 O O . TRP A 1 81 ? -11.239 4.014 1.073 1.00 94.88 81 TRP A O 1
ATOM 654 N N . LEU A 1 82 ? -9.737 4.505 2.658 1.00 94.62 82 LEU A N 1
ATOM 655 C CA . LEU A 1 82 ? -10.613 4.204 3.801 1.00 94.62 82 LEU A CA 1
ATOM 656 C C . LEU A 1 82 ? -11.922 5.004 3.769 1.00 94.62 82 LEU A C 1
ATOM 658 O O . LEU A 1 82 ? -12.982 4.473 4.094 1.00 94.62 82 LEU A O 1
ATOM 662 N N . ARG A 1 83 ? -11.867 6.271 3.341 1.00 93.19 83 ARG A N 1
ATOM 663 C CA . ARG A 1 83 ? -13.064 7.101 3.160 1.00 93.19 83 ARG A CA 1
ATOM 664 C C . ARG A 1 83 ? -13.967 6.554 2.055 1.00 93.19 83 ARG A C 1
ATOM 666 O O . ARG A 1 83 ? -15.179 6.516 2.241 1.00 93.19 83 ARG A O 1
ATOM 673 N N . ASN A 1 84 ? -13.401 6.135 0.922 1.00 92.31 84 ASN A N 1
ATOM 674 C CA . ASN A 1 84 ? -14.176 5.530 -0.167 1.00 92.31 84 ASN A CA 1
ATOM 675 C C . ASN A 1 84 ? -14.804 4.194 0.255 1.00 92.31 84 ASN A C 1
ATOM 677 O O . ASN A 1 84 ? -15.903 3.861 -0.176 1.00 92.31 84 ASN A O 1
ATOM 681 N N . GLU A 1 85 ? -14.141 3.481 1.157 1.00 90.50 85 GLU A N 1
ATOM 682 C CA . GLU A 1 85 ? -14.606 2.222 1.739 1.00 90.50 85 GLU A CA 1
ATOM 683 C C . GLU A 1 85 ? -15.606 2.426 2.887 1.00 90.50 85 GLU A C 1
ATOM 685 O O . GLU A 1 85 ? -16.020 1.462 3.527 1.00 90.50 85 GLU A O 1
ATOM 690 N N . SER A 1 86 ? -16.022 3.675 3.133 1.00 89.69 86 SER A N 1
ATOM 691 C CA . SER A 1 86 ? -16.967 4.062 4.186 1.00 89.69 86 SER A CA 1
ATOM 692 C C . SER A 1 86 ? -16.531 3.639 5.593 1.00 89.69 86 SER A C 1
ATOM 694 O O . SER A 1 86 ? -17.375 3.386 6.451 1.00 89.69 86 SER A O 1
ATOM 696 N N . ALA A 1 87 ? -15.219 3.576 5.849 1.00 89.38 87 ALA A N 1
ATOM 697 C CA . ALA A 1 87 ? -14.704 3.324 7.188 1.00 89.38 87 ALA A CA 1
ATOM 698 C C . ALA A 1 87 ? -15.111 4.470 8.128 1.00 89.38 87 ALA A C 1
ATOM 700 O O . ALA A 1 87 ? -14.824 5.642 7.862 1.00 89.38 87 ALA A O 1
ATOM 701 N N . SER A 1 88 ? -15.767 4.131 9.236 1.00 89.75 88 SER A N 1
ATOM 702 C CA . SER A 1 88 ? -16.222 5.113 10.222 1.00 89.75 88 SER A CA 1
ATOM 703 C C . SER A 1 88 ? -15.044 5.757 10.950 1.00 89.75 88 SER A C 1
ATOM 705 O O . SER A 1 88 ? -14.020 5.113 11.196 1.00 89.75 88 SER A O 1
ATOM 707 N N . GLU A 1 89 ? -15.206 7.009 11.386 1.00 88.62 89 GLU A N 1
ATOM 708 C CA . GLU A 1 89 ? -14.184 7.694 12.189 1.00 88.62 89 GLU A CA 1
ATOM 709 C C . GLU A 1 89 ? -13.855 6.925 13.477 1.00 88.62 89 GLU A C 1
ATOM 711 O O . GLU A 1 89 ? -12.684 6.826 13.834 1.00 88.62 89 GLU A O 1
ATOM 716 N N . ASP A 1 90 ? -14.846 6.287 14.111 1.00 91.56 90 ASP A N 1
ATOM 717 C CA . ASP A 1 90 ? -14.635 5.404 15.264 1.00 91.56 90 ASP A CA 1
ATOM 718 C C . ASP A 1 90 ? -13.695 4.229 14.961 1.00 91.56 90 ASP A C 1
ATOM 720 O O . ASP A 1 90 ? -12.815 3.934 15.767 1.00 91.56 90 ASP A O 1
ATOM 724 N N . GLN A 1 91 ? -13.819 3.587 13.792 1.00 91.69 91 GLN A N 1
ATOM 725 C CA . GLN A 1 91 ? -12.932 2.479 13.405 1.00 91.69 91 GLN A CA 1
ATOM 726 C C . GLN A 1 91 ? -11.494 2.964 13.236 1.00 91.69 91 GLN A C 1
ATOM 728 O O . GLN A 1 91 ? -10.547 2.289 13.637 1.00 91.69 91 GLN A O 1
ATOM 733 N N . VAL A 1 92 ? -11.329 4.157 12.666 1.00 91.44 92 VAL A N 1
ATOM 734 C CA . VAL A 1 92 ? -10.015 4.773 12.504 1.00 91.44 92 VAL A CA 1
ATOM 735 C C . VAL A 1 92 ? -9.428 5.147 13.867 1.00 91.44 92 VAL A C 1
ATOM 737 O O . VAL A 1 92 ? -8.272 4.837 14.133 1.00 91.44 92 VAL A O 1
ATOM 740 N N . MET A 1 93 ? -10.215 5.750 14.760 1.00 92.25 93 MET A N 1
ATOM 741 C CA . MET A 1 93 ? -9.787 6.096 16.121 1.00 92.25 93 MET A CA 1
ATOM 742 C C . MET A 1 93 ? -9.436 4.867 16.966 1.00 92.25 93 MET A C 1
ATOM 744 O O . MET A 1 93 ? -8.476 4.905 17.738 1.00 92.25 93 MET A O 1
ATOM 748 N N . GLU A 1 94 ? -10.177 3.770 16.824 1.00 93.88 94 GLU A N 1
ATOM 749 C CA . GLU A 1 94 ? -9.851 2.494 17.463 1.00 93.88 94 GLU A CA 1
ATOM 750 C C . GLU A 1 94 ? -8.519 1.939 16.945 1.00 93.88 94 GLU A C 1
ATOM 752 O O . GLU A 1 94 ? -7.658 1.563 17.747 1.00 93.88 94 GLU A O 1
ATOM 757 N N . ALA A 1 95 ? -8.311 1.957 15.624 1.00 93.88 95 ALA A N 1
ATOM 758 C CA . ALA A 1 95 ? -7.050 1.543 15.017 1.00 93.88 95 ALA A CA 1
ATOM 759 C C . ALA A 1 95 ? -5.874 2.389 15.531 1.00 93.88 95 ALA A C 1
ATOM 761 O O . ALA A 1 95 ? -4.844 1.829 15.902 1.00 93.88 95 ALA A O 1
ATOM 762 N N . TRP A 1 96 ? -6.048 3.711 15.653 1.00 93.19 96 TRP A N 1
ATOM 763 C CA . TRP A 1 96 ? -5.043 4.613 16.227 1.00 93.19 96 TRP A CA 1
ATOM 764 C C . TRP A 1 96 ? -4.655 4.233 17.650 1.00 93.19 96 TRP A C 1
ATOM 766 O O . TRP A 1 96 ? -3.473 4.054 17.936 1.00 93.19 96 TRP A O 1
ATOM 776 N N . ARG A 1 97 ? -5.640 4.050 18.535 1.00 92.38 97 ARG A N 1
ATOM 777 C CA . ARG A 1 97 ? -5.386 3.658 19.932 1.00 92.38 97 ARG A CA 1
ATOM 778 C C . ARG A 1 97 ? -4.662 2.317 20.020 1.00 92.38 97 ARG A C 1
ATOM 780 O O . ARG A 1 97 ? -3.736 2.161 20.813 1.00 92.38 97 ARG A O 1
ATOM 787 N N . SER A 1 98 ? -5.079 1.350 19.204 1.00 92.12 98 SER A N 1
ATOM 788 C CA . SER A 1 98 ? -4.452 0.028 19.154 1.00 92.12 98 SER A CA 1
ATOM 789 C C . SER A 1 98 ? -3.016 0.090 18.627 1.00 92.12 98 SER A C 1
ATOM 791 O O . SER A 1 98 ? -2.130 -0.570 19.170 1.00 92.12 98 SER A O 1
ATOM 793 N N . GLY A 1 99 ? -2.778 0.898 17.595 1.00 91.69 99 GLY A N 1
ATOM 794 C CA . GLY A 1 99 ? -1.474 1.081 16.971 1.00 91.69 99 GLY A CA 1
ATOM 795 C C . GLY A 1 99 ? -0.470 1.815 17.851 1.00 91.69 99 GLY A C 1
ATOM 796 O O . GLY A 1 99 ? 0.679 1.388 17.942 1.00 91.69 99 GLY A O 1
ATOM 797 N N . GLU A 1 100 ? -0.911 2.858 18.557 1.00 89.94 100 GLU A N 1
ATOM 798 C CA . GLU A 1 100 ? -0.083 3.599 19.515 1.00 89.94 100 GLU A CA 1
ATOM 799 C C . GLU A 1 100 ? 0.420 2.676 20.634 1.00 89.94 100 GLU A C 1
ATOM 801 O O . GLU A 1 100 ? 1.614 2.654 20.933 1.00 89.94 100 GLU A O 1
ATOM 806 N N . SER A 1 101 ? -0.454 1.817 21.172 1.00 89.94 101 SER A N 1
ATOM 807 C CA . SER A 1 101 ? -0.074 0.813 22.178 1.00 89.94 101 SER A CA 1
ATOM 808 C C . SER A 1 101 ? 0.953 -0.209 21.671 1.00 89.94 101 SER A C 1
ATOM 810 O O . SER A 1 101 ? 1.605 -0.865 22.483 1.00 89.94 101 SER A O 1
ATOM 812 N N . GLN A 1 102 ? 1.072 -0.378 20.355 1.00 90.81 102 GLN A N 1
ATOM 813 C CA . GLN A 1 102 ? 1.999 -1.303 19.702 1.00 90.81 102 GLN A CA 1
ATOM 814 C C . GLN A 1 102 ? 3.243 -0.594 19.140 1.00 90.81 102 GLN A C 1
ATOM 816 O O . GLN A 1 102 ? 4.132 -1.255 18.606 1.00 90.81 102 GLN A O 1
ATOM 821 N N . GLY A 1 103 ? 3.328 0.738 19.257 1.00 92.12 103 GLY A N 1
ATOM 822 C CA . GLY A 1 103 ? 4.425 1.534 18.705 1.00 92.12 103 GLY A CA 1
ATOM 823 C C . GLY A 1 103 ? 4.477 1.541 17.173 1.00 92.12 103 GLY A C 1
ATOM 824 O O . GLY A 1 103 ? 5.556 1.691 16.599 1.00 92.12 103 GLY A O 1
ATOM 825 N N . LEU A 1 104 ? 3.338 1.337 16.505 1.00 93.50 104 LEU A N 1
ATOM 826 C CA . LEU A 1 104 ? 3.260 1.335 15.045 1.00 93.50 104 LEU A CA 1
ATOM 827 C C . LEU A 1 104 ? 3.364 2.757 14.486 1.00 93.50 104 LEU A C 1
ATOM 829 O O . LEU A 1 104 ? 2.930 3.722 15.112 1.00 93.50 104 LEU A O 1
ATOM 833 N N . SER A 1 105 ? 3.904 2.881 13.271 1.00 94.00 105 SER A N 1
ATOM 834 C CA . SER A 1 105 ? 3.834 4.140 12.532 1.00 94.00 105 SER A CA 1
ATOM 835 C C . SER A 1 105 ? 2.401 4.426 12.091 1.00 94.00 105 SER A C 1
ATOM 837 O O . SER A 1 105 ? 1.617 3.512 11.830 1.00 94.00 105 SER A O 1
ATOM 839 N N . ASP A 1 106 ? 2.099 5.702 11.885 1.00 94.56 106 ASP A N 1
ATOM 840 C CA . ASP A 1 106 ? 0.804 6.157 11.392 1.00 94.56 106 ASP A CA 1
ATOM 841 C C . ASP A 1 106 ? 0.322 5.431 10.138 1.00 94.56 106 ASP A C 1
ATOM 843 O O . ASP A 1 106 ? -0.832 5.025 10.032 1.00 94.56 106 ASP A O 1
ATOM 847 N N . ARG A 1 107 ? 1.221 5.231 9.177 1.00 95.44 107 ARG A N 1
ATOM 848 C CA . ARG A 1 107 ? 0.895 4.525 7.939 1.00 95.44 107 ARG A CA 1
ATOM 849 C C . ARG A 1 107 ? 0.713 3.026 8.169 1.00 95.44 107 ARG A C 1
ATOM 851 O O . ARG A 1 107 ? -0.202 2.453 7.587 1.00 95.44 107 ARG A O 1
ATOM 858 N N . GLN A 1 108 ? 1.517 2.406 9.035 1.00 97.00 108 GLN A N 1
ATOM 859 C CA . GLN A 1 108 ? 1.346 0.996 9.388 1.00 97.00 108 GLN A CA 1
ATOM 860 C C . GLN A 1 108 ? -0.029 0.749 10.020 1.00 97.00 108 GLN A C 1
ATOM 862 O O . GLN A 1 108 ? -0.695 -0.210 9.647 1.00 97.00 108 GLN A O 1
ATOM 867 N N . VAL A 1 109 ? -0.493 1.631 10.914 1.00 97.25 109 VAL A N 1
ATOM 868 C CA . VAL A 1 109 ? -1.844 1.542 11.499 1.00 97.25 109 VAL A CA 1
ATOM 869 C C . VAL A 1 109 ? -2.920 1.523 10.418 1.00 97.25 109 VAL A C 1
ATOM 871 O O . VAL A 1 109 ? -3.832 0.696 10.456 1.00 97.25 109 VAL A O 1
ATOM 874 N N . LEU A 1 110 ? -2.807 2.413 9.429 1.00 96.69 110 LEU A N 1
ATOM 875 C CA . LEU A 1 110 ? -3.773 2.464 8.337 1.00 96.69 110 LEU A CA 1
ATOM 876 C C . LEU A 1 110 ? -3.699 1.223 7.442 1.00 96.69 110 LEU A C 1
ATOM 878 O O . LEU A 1 110 ? -4.746 0.721 7.048 1.00 96.69 110 LEU A O 1
ATOM 882 N N . TYR A 1 111 ? -2.507 0.690 7.167 1.00 97.50 111 TYR A N 1
ATOM 883 C CA . TYR A 1 111 ? -2.359 -0.550 6.402 1.00 97.50 111 TYR A CA 1
ATOM 884 C C . TYR A 1 111 ? -3.041 -1.740 7.090 1.00 97.50 111 TYR A C 1
ATOM 886 O O . TYR A 1 111 ? -3.762 -2.491 6.436 1.00 97.50 111 TYR A O 1
ATOM 894 N N . GLU A 1 112 ? -2.862 -1.898 8.403 1.00 96.62 112 GLU A N 1
ATOM 895 C CA . GLU A 1 112 ? -3.516 -2.969 9.168 1.00 96.62 112 GLU A CA 1
ATOM 896 C C . GLU A 1 112 ? -5.046 -2.802 9.174 1.00 96.62 112 GLU A C 1
ATOM 898 O O . GLU A 1 112 ? -5.784 -3.779 9.045 1.00 96.62 112 GLU A O 1
ATOM 903 N N . LEU A 1 113 ? -5.547 -1.562 9.255 1.00 96.69 113 LEU A N 1
ATOM 904 C CA . LEU A 1 113 ? -6.983 -1.290 9.159 1.00 96.69 113 LEU A CA 1
ATOM 905 C C . LEU A 1 113 ? -7.543 -1.628 7.769 1.00 96.69 113 LEU A C 1
ATOM 907 O O . LEU A 1 113 ? -8.601 -2.249 7.673 1.00 96.69 113 LEU A O 1
ATOM 911 N N . MET A 1 114 ? -6.837 -1.247 6.701 1.00 96.94 114 MET A N 1
ATOM 912 C CA . MET A 1 114 ? -7.207 -1.614 5.330 1.00 96.94 114 MET A CA 1
ATOM 913 C C . MET A 1 114 ? -7.277 -3.136 5.172 1.00 96.94 114 MET A C 1
ATOM 915 O O . MET A 1 114 ? -8.232 -3.649 4.592 1.00 96.94 114 MET A O 1
ATOM 919 N N . LEU A 1 115 ? -6.305 -3.859 5.738 1.00 96.44 115 LEU A N 1
ATOM 920 C CA . LEU A 1 115 ? -6.243 -5.316 5.670 1.00 96.44 115 LEU A CA 1
ATOM 921 C C . LEU A 1 115 ? -7.436 -5.948 6.382 1.00 96.44 115 LEU A C 1
ATOM 923 O O . LEU A 1 115 ? -8.134 -6.761 5.784 1.00 96.44 115 LEU A O 1
ATOM 927 N N . LYS A 1 116 ? -7.746 -5.488 7.598 1.00 95.19 116 LYS A N 1
ATOM 928 C CA . LYS A 1 116 ? -8.910 -5.949 8.367 1.00 95.19 116 LYS A CA 1
ATOM 929 C C . LYS A 1 116 ? -10.229 -5.759 7.607 1.00 95.19 116 LYS A C 1
ATOM 931 O O . LYS A 1 116 ? -11.110 -6.611 7.694 1.00 95.19 116 LYS A O 1
ATOM 936 N N . ILE A 1 117 ? -10.382 -4.654 6.872 1.00 94.69 117 ILE A N 1
ATOM 937 C CA . ILE A 1 117 ? -11.575 -4.398 6.046 1.00 94.69 117 ILE A CA 1
ATOM 938 C C . ILE A 1 117 ? -11.648 -5.384 4.874 1.00 94.69 117 ILE A C 1
ATOM 940 O O . ILE A 1 117 ? -12.709 -5.960 4.637 1.00 94.69 117 ILE A O 1
ATOM 944 N N . LEU A 1 118 ? -10.539 -5.600 4.162 1.00 94.38 118 LEU A N 1
ATOM 945 C CA . LEU A 1 118 ? -10.484 -6.529 3.029 1.00 94.38 118 LEU A CA 1
ATOM 946 C C . LEU A 1 118 ? -10.739 -7.979 3.459 1.00 94.38 118 LEU A C 1
ATOM 948 O O . LEU A 1 118 ? -11.563 -8.663 2.858 1.00 94.38 118 LEU A O 1
ATOM 952 N N . GLU A 1 119 ? -10.107 -8.433 4.540 1.00 93.81 119 GLU A N 1
ATOM 953 C CA . GLU A 1 119 ? -10.321 -9.777 5.090 1.00 93.81 119 GLU A CA 1
ATOM 954 C C . GLU A 1 119 ? -11.760 -9.968 5.591 1.00 93.81 119 GLU A C 1
ATOM 956 O O . GLU A 1 119 ? -12.351 -11.032 5.410 1.00 93.81 119 GLU A O 1
ATOM 961 N N . GLY A 1 120 ? -12.361 -8.919 6.165 1.00 90.38 120 GLY A N 1
ATOM 962 C CA . GLY A 1 120 ? -13.765 -8.926 6.573 1.00 90.38 120 GLY A CA 1
ATOM 963 C C . GLY A 1 120 ? -14.747 -9.079 5.406 1.00 90.38 120 GLY A C 1
ATOM 964 O O . GLY A 1 120 ? -15.823 -9.638 5.603 1.00 90.38 120 GLY A O 1
ATOM 965 N N . ARG A 1 121 ? -14.383 -8.628 4.197 1.00 83.94 121 ARG A N 1
ATOM 966 C CA . ARG A 1 121 ? -15.178 -8.844 2.975 1.00 83.94 121 ARG A CA 1
ATOM 967 C C . ARG A 1 121 ? -15.084 -10.282 2.497 1.00 83.94 121 ARG A C 1
ATOM 969 O O . ARG A 1 121 ? -16.117 -10.912 2.316 1.00 83.94 121 ARG A O 1
ATOM 976 N N . ALA A 1 122 ? -13.865 -10.808 2.395 1.00 78.00 122 ALA A N 1
ATOM 977 C CA . ALA A 1 122 ? -13.628 -12.177 1.946 1.00 78.00 122 ALA A CA 1
ATOM 978 C C . ALA A 1 122 ? -14.311 -13.229 2.840 1.00 78.00 122 ALA A C 1
ATOM 980 O O . ALA A 1 122 ? -14.654 -14.306 2.372 1.00 78.00 122 ALA A O 1
ATOM 981 N N . ALA A 1 123 ? -14.513 -12.927 4.128 1.00 75.31 123 ALA A N 1
ATOM 982 C CA . ALA A 1 123 ? -15.233 -13.799 5.056 1.00 75.31 123 ALA A CA 1
ATOM 983 C C . ALA A 1 123 ? -16.772 -13.698 4.965 1.00 75.31 123 ALA A C 1
ATOM 985 O O . ALA A 1 123 ? -17.465 -14.522 5.564 1.00 75.31 123 ALA A O 1
ATOM 986 N N . ALA A 1 124 ? -17.307 -12.675 4.293 1.00 70.44 124 ALA A N 1
ATOM 987 C CA . ALA A 1 124 ? -18.743 -12.433 4.141 1.00 70.44 124 ALA A CA 1
ATOM 988 C C . ALA A 1 124 ? -19.315 -12.939 2.800 1.00 70.44 124 ALA A C 1
ATOM 990 O O . ALA A 1 124 ? -20.534 -12.894 2.615 1.00 70.44 124 ALA A O 1
ATOM 991 N N . GLU A 1 125 ? -18.449 -13.399 1.894 1.00 55.22 125 GLU A N 1
ATOM 992 C CA . GLU A 1 125 ? -18.761 -14.029 0.600 1.00 55.22 125 GLU A CA 1
ATOM 993 C C . GLU A 1 125 ? -18.787 -15.562 0.708 1.00 55.22 125 GLU A C 1
ATOM 995 O O . GLU A 1 125 ? -19.652 -16.176 0.039 1.00 55.22 125 GLU A O 1
#

Mean predicted aligned error: 3.93 Å

Solvent-accessible surface area (backbone atoms only — not comparable to full-atom values): 7282 Å² total; per-residue (Å²): 129,86,81,54,70,68,49,53,54,49,40,53,51,28,50,75,49,62,58,87,80,74,93,47,59,79,40,37,31,35,44,75,75,60,80,68,83,67,81,43,92,70,42,86,50,34,47,69,34,83,39,50,70,62,49,24,66,74,60,72,28,64,65,50,42,62,71,39,38,43,71,47,74,50,60,68,50,45,54,55,50,41,54,75,69,64,58,49,69,66,59,52,54,50,38,49,57,56,22,57,78,68,71,50,53,76,52,47,32,47,51,55,51,54,36,54,53,38,49,55,49,67,75,73,112

Nearest PDB structures (foldseek):
  1iar-assembly1_A  TM=2.811E-01  e=8.271E+00  Homo sapiens
  2b90-assembly1_A  TM=2.492E-01  e=9.965E+00  Homo sapiens
  2int-assembly1_A  TM=2.233E-01  e=9.365E+00  Homo sapiens

Radius of gyration: 15.03 Å; Cα contacts (8 Å, |Δi|>4): 137; chains: 1; bounding box: 37×24×44 Å

Secondary structure (DSSP, 8-state):
----HHHHHHHHHHHHTT------TT-EEEESS----SPPSSBTTEEE-S-HHHHHHHHTSHHHHHHHEEEE--HHHHHHHHHHTT--HHHHHHHHHHHHTTT--HHHHHHHHHHHHHHHHHTT-

pLDDT: mean 91.23, std 6.05, range [55.22, 97.5]